Protein AF-A0A1J3I6Q9-F1 (afdb_monomer)

Secondary structure (DSSP, 8-state):
-HHHHHHHHHHHHHHS--SSHHHHHHHHHHHHHTT-TT-HHHHHHHHHHHHHSTT--HHHHHHHHTT-S--

Structure (mmCIF, N/CA/C/O backbone):
data_AF-A0A1J3I6Q9-F1
#
_entry.id   AF-A0A1J3I6Q9-F1
#
loop_
_atom_site.group_PDB
_atom_site.id
_atom_site.type_symbol
_atom_site.label_atom_id
_atom_site.label_alt_id
_atom_site.label_comp_id
_atom_site.label_asym_id
_atom_site.label_entity_id
_atom_site.label_seq_id
_atom_site.pdbx_PDB_ins_code
_atom_site.Cartn_x
_atom_site.Cartn_y
_atom_site.Cartn_z
_atom_site.occupancy
_atom_site.B_iso_or_equiv
_atom_site.auth_seq_id
_atom_site.auth_comp_id
_atom_site.auth_asym_id
_atom_site.auth_atom_id
_atom_site.pdbx_PDB_model_num
ATOM 1 N N . MET A 1 1 ? -11.025 13.056 24.588 1.00 43.19 1 MET A N 1
ATOM 2 C CA . MET A 1 1 ? -9.575 12.818 24.790 1.00 43.19 1 MET A CA 1
ATOM 3 C C . MET A 1 1 ? -8.987 11.723 23.892 1.00 43.19 1 MET A C 1
ATOM 5 O O . MET A 1 1 ? -7.839 11.876 23.512 1.00 43.19 1 MET A O 1
ATOM 9 N N . LEU A 1 2 ? -9.737 10.686 23.479 1.00 49.06 2 LEU A N 1
ATOM 10 C CA . LEU A 1 2 ? -9.220 9.578 22.646 1.00 49.06 2 LEU A CA 1
ATOM 11 C C . LEU A 1 2 ? -8.652 9.986 21.267 1.00 49.06 2 LEU A C 1
ATOM 13 O O . LEU A 1 2 ? -7.603 9.490 20.880 1.00 49.06 2 LEU A O 1
ATOM 17 N N . LYS A 1 3 ? -9.278 10.944 20.567 1.00 48.66 3 LYS A N 1
ATOM 18 C CA . LYS A 1 3 ? -8.919 11.330 19.183 1.00 48.66 3 LYS A CA 1
ATOM 19 C C . LYS A 1 3 ? -7.504 11.922 19.023 1.00 48.66 3 LYS A C 1
ATOM 21 O O . LYS A 1 3 ? -6.922 11.830 17.950 1.00 48.66 3 LYS A O 1
ATOM 26 N N . SER A 1 4 ? -6.954 12.512 20.090 1.00 54.19 4 SER A N 1
ATOM 27 C CA . SER A 1 4 ? -5.615 13.130 20.088 1.00 54.19 4 SER A CA 1
ATOM 28 C C . SER A 1 4 ? -4.491 12.089 20.177 1.00 54.19 4 SER A C 1
ATOM 30 O O . SER A 1 4 ? -3.442 12.222 19.556 1.00 54.19 4 SER A O 1
ATOM 32 N N . SER A 1 5 ? -4.720 11.000 20.914 1.00 55.62 5 SER A N 1
ATOM 33 C CA . SER A 1 5 ? -3.750 9.908 21.038 1.00 55.62 5 SER A CA 1
ATOM 34 C C . SER A 1 5 ? -3.733 9.019 19.791 1.00 55.62 5 SER A C 1
ATOM 36 O O . SER A 1 5 ? -2.663 8.581 19.374 1.00 55.62 5 SER A O 1
ATOM 38 N N . SER A 1 6 ? -4.896 8.803 19.160 1.00 58.84 6 SER A N 1
ATOM 39 C CA . SER A 1 6 ? -5.022 8.068 17.893 1.00 58.84 6 SER A CA 1
ATOM 40 C C . SER A 1 6 ? -4.258 8.755 16.764 1.00 58.84 6 SER A C 1
ATOM 42 O O . SER A 1 6 ? -3.525 8.094 16.038 1.00 58.84 6 SER A O 1
ATOM 44 N N . SER A 1 7 ? -4.365 10.084 16.658 1.00 60.75 7 SER A N 1
ATOM 45 C CA . SER A 1 7 ? -3.687 10.850 15.609 1.00 60.75 7 SER A CA 1
ATOM 46 C C . SER A 1 7 ? -2.170 10.897 15.801 1.00 60.75 7 SER A C 1
ATOM 48 O O . SER A 1 7 ? -1.431 10.835 14.823 1.00 60.75 7 SER A O 1
ATOM 50 N N . LEU A 1 8 ? -1.669 10.959 17.039 1.00 61.59 8 LEU A N 1
ATOM 51 C CA . LEU A 1 8 ? -0.232 10.866 17.330 1.00 61.59 8 LEU A CA 1
ATOM 52 C C . LEU A 1 8 ? 0.340 9.488 16.973 1.00 61.59 8 LEU A C 1
ATOM 54 O O . LEU A 1 8 ? 1.425 9.399 16.398 1.00 61.59 8 LEU A O 1
ATOM 58 N N . PHE A 1 9 ? -0.398 8.422 17.283 1.00 63.59 9 PHE A N 1
ATOM 59 C CA . PHE A 1 9 ? -0.005 7.049 16.972 1.00 63.59 9 PHE A CA 1
ATOM 60 C C . PHE A 1 9 ? -0.081 6.745 15.470 1.00 63.59 9 PHE A C 1
ATOM 62 O O . PHE A 1 9 ? 0.837 6.153 14.908 1.00 63.59 9 PHE A O 1
ATOM 69 N N . ALA A 1 10 ? -1.129 7.219 14.792 1.00 61.19 10 ALA A N 1
ATOM 70 C CA . ALA A 1 10 ? -1.209 7.174 13.339 1.00 61.19 10 ALA A CA 1
ATOM 71 C C . ALA A 1 10 ? -0.009 7.905 12.726 1.00 61.19 10 ALA A C 1
ATOM 73 O O . ALA A 1 10 ? 0.686 7.337 11.893 1.00 61.19 10 ALA A O 1
ATOM 74 N N . ASN A 1 11 ? 0.313 9.117 13.193 1.00 61.47 11 ASN A N 1
ATOM 75 C CA . ASN A 1 11 ? 1.457 9.883 12.694 1.00 61.47 11 ASN A CA 1
ATOM 76 C C . ASN A 1 11 ? 2.808 9.181 12.906 1.00 61.47 11 ASN A C 1
ATOM 78 O O . ASN A 1 11 ? 3.661 9.259 12.021 1.00 61.47 11 ASN A O 1
ATOM 82 N N . SER A 1 12 ? 3.019 8.488 14.030 1.00 65.00 12 SER A N 1
ATOM 83 C CA . SER A 1 12 ? 4.273 7.766 14.284 1.00 65.00 12 SER A CA 1
ATOM 84 C C . SER A 1 12 ? 4.426 6.529 13.394 1.00 65.00 12 SER A C 1
ATOM 86 O O . SER A 1 12 ? 5.508 6.311 12.847 1.00 65.00 12 SER A O 1
ATOM 88 N N . ILE A 1 13 ? 3.345 5.773 13.165 1.00 64.06 13 ILE A N 1
ATOM 89 C CA . ILE A 1 13 ? 3.322 4.664 12.199 1.00 64.06 13 ILE A CA 1
ATOM 90 C C . ILE A 1 13 ? 3.512 5.190 10.775 1.00 64.06 13 ILE A C 1
ATOM 92 O O . ILE A 1 13 ? 4.311 4.654 10.015 1.00 64.06 13 ILE A O 1
ATOM 96 N N . LEU A 1 14 ? 2.838 6.283 10.427 1.00 60.72 14 LEU A N 1
ATOM 97 C CA . LEU A 1 14 ? 2.937 6.925 9.120 1.00 60.72 14 LEU A CA 1
ATOM 98 C C . LEU A 1 14 ? 4.355 7.427 8.818 1.00 60.72 14 LEU A C 1
ATOM 100 O O . LEU A 1 14 ? 4.774 7.420 7.659 1.00 60.72 14 LEU A O 1
ATOM 104 N N . PHE A 1 15 ? 5.109 7.874 9.826 1.00 61.38 15 PHE A N 1
ATOM 105 C CA . PHE A 1 15 ? 6.493 8.325 9.647 1.00 61.38 15 PHE A CA 1
ATOM 106 C C . PHE A 1 15 ? 7.458 7.180 9.302 1.00 61.38 15 PHE A C 1
ATOM 108 O O . PHE A 1 15 ? 8.544 7.432 8.771 1.00 61.38 15 PHE A O 1
ATOM 115 N N . HIS A 1 16 ? 7.069 5.927 9.552 1.00 66.00 16 HIS A N 1
ATOM 116 C CA . HIS A 1 16 ? 7.863 4.770 9.176 1.00 66.00 16 HIS A CA 1
ATOM 117 C C . HIS A 1 16 ? 7.816 4.563 7.654 1.00 66.00 16 HIS A C 1
ATOM 119 O O . HIS A 1 16 ? 6.812 4.143 7.081 1.00 66.00 16 HIS A O 1
ATOM 125 N N . ARG A 1 17 ? 8.931 4.843 6.971 1.00 72.00 17 ARG A N 1
ATOM 126 C CA . ARG A 1 17 ? 9.083 4.523 5.546 1.00 72.00 17 ARG A CA 1
ATOM 127 C C . ARG A 1 17 ? 9.297 3.022 5.381 1.00 72.00 17 ARG A C 1
ATOM 129 O O . ARG A 1 17 ? 10.358 2.515 5.739 1.00 72.00 17 ARG A O 1
ATOM 136 N N . CYS A 1 18 ? 8.311 2.329 4.819 1.00 86.50 18 CYS A N 1
ATOM 137 C CA . CYS A 1 18 ? 8.482 0.945 4.385 1.00 86.50 18 CYS A CA 1
ATOM 138 C C . CYS A 1 18 ? 9.600 0.856 3.337 1.00 86.50 18 CYS A C 1
ATOM 140 O O . CYS A 1 18 ? 9.717 1.717 2.464 1.00 86.50 18 CYS A O 1
ATOM 142 N N . LYS A 1 19 ? 10.419 -0.190 3.422 1.00 89.81 19 LYS A N 1
ATOM 143 C CA . LYS A 1 19 ? 11.482 -0.512 2.455 1.00 89.81 19 LYS A CA 1
ATOM 144 C C . LYS A 1 19 ? 11.109 -1.676 1.539 1.00 89.81 19 LYS A C 1
ATOM 146 O O . LYS A 1 19 ? 11.796 -1.930 0.552 1.00 89.81 19 LYS A O 1
ATOM 151 N N . SER A 1 20 ? 10.024 -2.380 1.860 1.00 94.06 20 SER A N 1
ATOM 152 C CA . SER A 1 20 ? 9.508 -3.520 1.104 1.00 94.06 20 SER A CA 1
ATOM 153 C C . SER A 1 20 ? 7.983 -3.606 1.182 1.00 94.06 20 SER A C 1
ATOM 155 O O . SER A 1 20 ? 7.371 -3.114 2.134 1.00 94.06 20 SER A O 1
ATOM 157 N N . MET A 1 21 ? 7.375 -4.316 0.228 1.00 93.12 21 MET A N 1
ATOM 158 C CA . MET A 1 21 ? 5.950 -4.669 0.285 1.00 93.12 21 MET A CA 1
ATOM 159 C C . MET A 1 21 ? 5.582 -5.483 1.533 1.00 93.12 21 MET A C 1
ATOM 161 O O . MET A 1 21 ? 4.479 -5.348 2.048 1.00 93.12 21 MET A O 1
ATOM 165 N N . SER A 1 22 ? 6.496 -6.302 2.068 1.00 93.94 22 SER A N 1
ATOM 166 C CA . SER A 1 22 ? 6.243 -7.071 3.298 1.00 93.94 22 SER A CA 1
ATOM 167 C C . SER A 1 22 ? 6.039 -6.157 4.508 1.00 93.94 22 SER A C 1
ATOM 169 O O . SER A 1 22 ? 5.110 -6.354 5.292 1.00 93.94 22 SER A O 1
ATOM 171 N N . GLU A 1 23 ? 6.869 -5.119 4.642 1.00 91.69 23 GLU A N 1
ATOM 172 C CA . GLU A 1 23 ? 6.707 -4.103 5.687 1.00 91.69 23 GLU A CA 1
ATOM 173 C C . GLU A 1 23 ? 5.413 -3.307 5.501 1.00 91.69 23 GLU A C 1
ATOM 175 O O . GLU A 1 23 ? 4.680 -3.110 6.471 1.00 91.69 23 GLU A O 1
ATOM 180 N N . LEU A 1 24 ? 5.101 -2.913 4.261 1.00 90.44 24 LEU A N 1
ATOM 181 C CA . LEU A 1 24 ? 3.856 -2.219 3.931 1.00 90.44 24 LEU A CA 1
ATOM 182 C C . LEU A 1 24 ? 2.629 -3.060 4.302 1.00 90.44 24 LEU A C 1
ATOM 184 O O . LEU A 1 24 ? 1.725 -2.561 4.963 1.00 90.44 24 LEU A O 1
ATOM 188 N N . ASN A 1 25 ? 2.615 -4.343 3.943 1.00 90.00 25 ASN A N 1
ATOM 189 C CA . ASN A 1 25 ? 1.500 -5.247 4.223 1.00 90.00 25 ASN A CA 1
ATOM 190 C C . ASN A 1 25 ? 1.291 -5.454 5.728 1.00 90.00 25 ASN A C 1
ATOM 192 O O . ASN A 1 25 ? 0.153 -5.456 6.194 1.00 90.00 25 ASN A O 1
ATOM 196 N N . LYS A 1 26 ? 2.375 -5.585 6.505 1.00 90.56 26 LYS A N 1
ATOM 197 C CA . LYS A 1 26 ? 2.294 -5.676 7.974 1.00 90.56 26 LYS A CA 1
ATOM 198 C C . LYS A 1 26 ? 1.715 -4.400 8.581 1.00 90.56 26 LYS A C 1
ATOM 200 O O . LYS A 1 26 ? 0.840 -4.478 9.439 1.00 90.56 26 LYS A O 1
ATOM 205 N N . MET A 1 27 ? 2.175 -3.238 8.117 1.00 87.12 27 MET A N 1
ATOM 206 C CA . MET A 1 27 ? 1.654 -1.944 8.556 1.00 87.12 27 MET A CA 1
ATOM 207 C C . MET A 1 27 ? 0.176 -1.782 8.189 1.00 87.12 27 MET A C 1
ATOM 209 O O . MET A 1 27 ? -0.626 -1.404 9.038 1.00 87.12 27 MET A O 1
ATOM 213 N N . HIS A 1 28 ? -0.203 -2.129 6.960 1.00 85.81 28 HIS A N 1
ATOM 214 C CA . HIS A 1 28 ? -1.586 -2.073 6.497 1.00 85.81 28 HIS A CA 1
ATOM 215 C C . HIS A 1 28 ? -2.502 -2.964 7.347 1.00 85.81 28 HIS A C 1
ATOM 217 O O . HIS A 1 28 ? -3.539 -2.505 7.818 1.00 85.81 28 HIS A O 1
ATOM 223 N N . ALA A 1 29 ? -2.096 -4.207 7.620 1.00 88.69 29 ALA A N 1
ATOM 224 C CA . ALA A 1 29 ? -2.850 -5.120 8.477 1.00 88.69 29 ALA A CA 1
ATOM 225 C C . ALA A 1 29 ? -3.031 -4.570 9.902 1.00 88.69 29 ALA A C 1
ATOM 227 O O . ALA A 1 29 ? -4.118 -4.680 10.476 1.00 88.69 29 ALA A O 1
ATOM 228 N N . LEU A 1 30 ? -1.994 -3.936 10.462 1.00 86.81 30 LEU A N 1
ATOM 229 C CA . LEU A 1 30 ? -2.074 -3.287 11.770 1.00 86.81 30 LEU A CA 1
ATOM 230 C C . LEU A 1 30 ? -3.075 -2.124 11.755 1.00 86.81 30 LEU A C 1
ATOM 232 O O . LEU A 1 30 ? -3.914 -2.037 12.645 1.00 86.81 30 L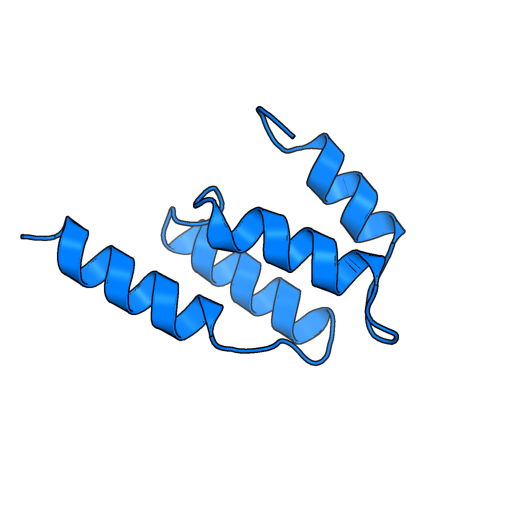EU A O 1
ATOM 236 N N . LEU A 1 31 ? -3.043 -1.268 10.732 1.00 82.31 31 LEU A N 1
ATOM 237 C CA . LEU A 1 31 ? -3.976 -0.145 10.612 1.00 82.31 31 LEU A CA 1
ATOM 238 C C . LEU A 1 31 ? -5.423 -0.604 10.426 1.00 82.31 31 LEU A C 1
ATOM 240 O O . LEU A 1 31 ? -6.306 -0.028 11.052 1.00 82.31 31 LEU A O 1
ATOM 244 N N . ILE A 1 32 ? -5.674 -1.664 9.649 1.00 84.38 32 ILE A N 1
ATOM 245 C CA . ILE A 1 32 ? -7.008 -2.286 9.550 1.00 84.38 32 ILE A CA 1
ATOM 246 C C . ILE A 1 32 ? -7.468 -2.760 10.930 1.00 84.38 32 ILE A C 1
ATOM 248 O O . ILE A 1 32 ? -8.574 -2.443 11.356 1.00 84.38 32 ILE A O 1
ATOM 252 N N . THR A 1 33 ? -6.602 -3.478 11.651 1.00 88.00 33 THR A N 1
ATOM 253 C CA . THR A 1 33 ? -6.907 -4.001 12.995 1.00 88.00 33 THR A CA 1
ATOM 254 C C . THR A 1 33 ? -7.246 -2.880 13.982 1.00 88.00 33 THR A C 1
ATOM 256 O O . THR A 1 33 ? -8.052 -3.072 14.889 1.00 88.00 33 THR A O 1
ATOM 259 N N . LEU A 1 34 ? -6.660 -1.696 13.794 1.00 83.69 34 LEU A N 1
ATOM 260 C CA . LEU A 1 34 ? -6.900 -0.509 14.613 1.00 83.69 34 LEU A CA 1
ATOM 261 C C . LEU A 1 34 ? -8.052 0.377 14.105 1.00 83.69 34 LEU A C 1
ATOM 263 O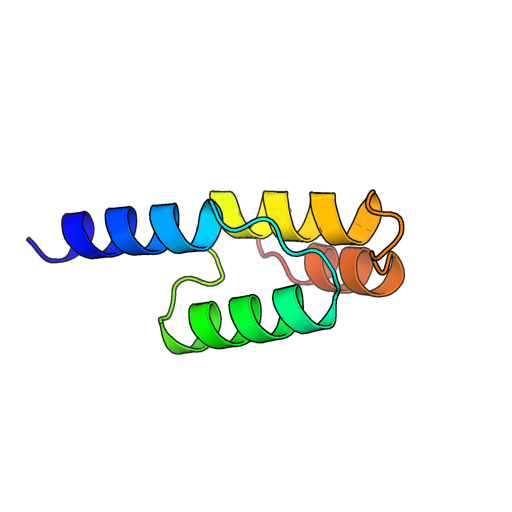 O . LEU A 1 34 ? -8.380 1.360 14.767 1.00 83.69 34 LEU A O 1
ATOM 267 N N . GLY A 1 35 ? -8.658 0.061 12.955 1.00 81.44 35 GLY A N 1
ATOM 268 C CA . GLY A 1 35 ? -9.708 0.875 12.332 1.00 81.44 35 GLY A CA 1
ATOM 269 C C . GLY A 1 35 ? -9.210 2.191 11.718 1.00 81.44 35 GLY A C 1
ATOM 270 O O . GLY A 1 35 ? -9.979 3.140 11.612 1.00 81.44 35 GLY A O 1
ATOM 271 N N . LEU A 1 36 ? -7.931 2.262 11.337 1.00 77.25 36 LEU A N 1
ATOM 272 C CA . LEU A 1 36 ? -7.244 3.465 10.836 1.00 77.25 36 LEU A CA 1
ATOM 273 C C . LEU A 1 36 ? -6.829 3.360 9.356 1.00 77.25 36 LEU A C 1
ATOM 275 O O . LEU A 1 36 ? -6.095 4.208 8.855 1.00 77.25 36 LEU A O 1
ATOM 279 N N . SER A 1 37 ? -7.247 2.311 8.644 1.00 74.81 37 SER A N 1
ATOM 280 C CA . SER A 1 37 ? -6.802 2.036 7.267 1.00 74.81 37 SER A CA 1
ATOM 281 C C . SER A 1 37 ? -7.263 3.063 6.232 1.00 74.81 37 SER A C 1
ATOM 283 O O . SER A 1 37 ? -6.643 3.178 5.182 1.00 74.81 37 SER A O 1
ATOM 285 N N . GLU A 1 38 ? -8.337 3.802 6.509 1.00 69.38 38 GLU A N 1
ATOM 286 C CA . GLU A 1 38 ? -8.872 4.825 5.600 1.00 69.38 38 GLU A CA 1
ATOM 287 C C . GLU A 1 38 ? -8.437 6.248 5.974 1.00 69.38 38 GLU A C 1
ATOM 289 O O . GLU A 1 38 ? -8.861 7.211 5.337 1.00 69.38 38 GLU A O 1
ATOM 294 N N . GLU A 1 39 ? -7.581 6.418 6.991 1.00 72.50 39 GLU A N 1
ATOM 295 C CA . GLU A 1 39 ? -7.074 7.749 7.314 1.00 72.50 39 GLU A CA 1
ATOM 296 C C . GLU A 1 39 ? -6.159 8.271 6.195 1.00 72.50 39 GLU A C 1
ATOM 298 O O . GLU A 1 39 ? -5.221 7.611 5.736 1.00 72.50 39 GLU A O 1
ATOM 303 N N . GLU A 1 40 ? -6.450 9.500 5.773 1.00 64.69 40 GLU A N 1
ATOM 304 C CA . GLU A 1 40 ? -5.962 10.137 4.547 1.00 64.69 40 GLU A CA 1
ATOM 305 C C . GLU A 1 40 ? -4.423 10.123 4.346 1.00 64.69 40 GLU A C 1
ATOM 307 O O . GLU A 1 40 ? -3.974 9.895 3.217 1.00 64.69 40 GLU A O 1
ATOM 312 N N . PRO A 1 41 ? -3.546 10.172 5.377 1.00 74.62 41 PRO A N 1
ATOM 313 C CA . PRO A 1 41 ? -2.114 10.104 5.105 1.00 74.62 41 PRO A CA 1
ATOM 314 C C . PRO A 1 41 ? -1.610 8.692 4.761 1.00 74.62 41 PRO A C 1
ATOM 316 O O . PRO A 1 41 ? -0.456 8.567 4.335 1.00 74.62 41 PRO A O 1
ATOM 319 N N . PHE A 1 42 ? -2.399 7.636 5.001 1.00 80.38 42 PHE A N 1
ATOM 320 C CA . PHE A 1 42 ? -2.003 6.249 4.741 1.00 80.38 42 PHE A CA 1
ATOM 321 C C . PHE A 1 42 ? -2.294 5.830 3.303 1.00 80.38 42 PHE A C 1
ATOM 323 O O . PHE A 1 42 ? -1.434 5.216 2.667 1.00 80.38 42 PHE A O 1
ATOM 330 N N . ALA A 1 43 ? -3.470 6.176 2.773 1.00 83.88 43 ALA A N 1
ATOM 331 C CA . ALA A 1 43 ? -3.854 5.791 1.418 1.00 83.88 43 ALA A CA 1
ATOM 332 C C . ALA A 1 43 ? -2.898 6.390 0.374 1.00 83.88 43 ALA A C 1
ATOM 334 O O . ALA A 1 43 ? -2.320 5.656 -0.430 1.00 83.88 43 ALA A O 1
ATOM 335 N N . SER A 1 44 ? -2.637 7.696 0.468 1.00 86.06 44 SER A N 1
ATOM 336 C CA . SER A 1 44 ? -1.699 8.417 -0.400 1.00 86.06 44 SER A CA 1
ATOM 337 C C . SER A 1 44 ? -0.272 7.852 -0.335 1.00 86.06 44 SER A C 1
ATOM 339 O O . SER A 1 44 ? 0.369 7.641 -1.367 1.00 86.06 44 SER A O 1
ATOM 341 N N . ARG A 1 45 ? 0.230 7.521 0.862 1.00 86.00 45 ARG A N 1
ATOM 342 C CA . ARG A 1 45 ? 1.557 6.899 1.039 1.00 86.00 45 ARG A CA 1
ATOM 343 C C . ARG A 1 45 ? 1.633 5.477 0.509 1.00 86.00 45 ARG A C 1
ATOM 345 O O . ARG A 1 45 ? 2.629 5.130 -0.119 1.00 86.00 45 ARG A O 1
ATOM 352 N N . THR A 1 46 ? 0.606 4.668 0.754 1.00 88.19 46 THR A N 1
ATOM 353 C CA . THR A 1 46 ? 0.520 3.293 0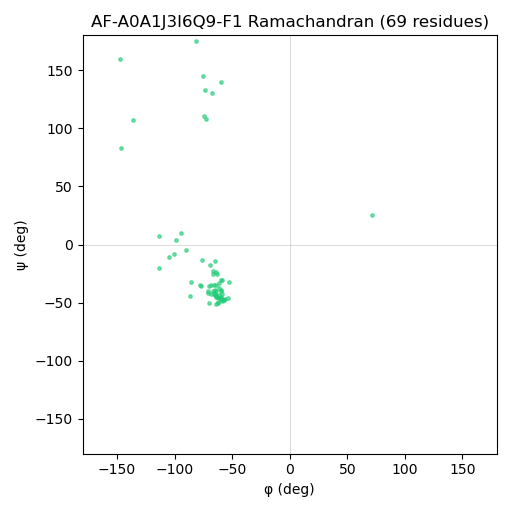.248 1.00 88.19 46 THR A CA 1
ATOM 354 C C . THR A 1 46 ? 0.567 3.294 -1.271 1.00 88.19 46 THR A C 1
ATOM 356 O O . THR A 1 46 ? 1.348 2.540 -1.850 1.00 88.19 46 THR A O 1
ATOM 359 N N . LEU A 1 47 ? -0.184 4.192 -1.912 1.00 90.88 47 LEU A N 1
ATOM 360 C CA . LEU A 1 47 ? -0.146 4.386 -3.360 1.00 90.88 47 LEU A CA 1
ATOM 361 C C . LEU A 1 47 ? 1.231 4.852 -3.832 1.00 90.88 47 LEU A C 1
ATOM 363 O O . LEU A 1 47 ? 1.808 4.226 -4.716 1.00 90.88 47 LEU A O 1
ATOM 367 N N . SER A 1 48 ? 1.788 5.895 -3.212 1.00 91.69 48 SER A N 1
ATOM 368 C CA . SER A 1 48 ? 3.098 6.439 -3.586 1.00 91.69 48 SER A CA 1
ATOM 369 C C . SER A 1 48 ? 4.210 5.392 -3.488 1.00 91.69 48 SER A C 1
ATOM 371 O O . SER A 1 48 ? 4.969 5.214 -4.438 1.00 91.69 48 SER A O 1
ATOM 373 N N . PHE A 1 49 ? 4.286 4.649 -2.380 1.00 92.62 49 PHE A N 1
ATOM 374 C CA . PHE A 1 49 ? 5.280 3.591 -2.215 1.00 92.62 49 PHE A CA 1
ATOM 375 C C . PHE A 1 49 ? 5.065 2.463 -3.225 1.00 92.62 49 PHE A C 1
ATOM 377 O O . PHE A 1 49 ? 6.004 2.090 -3.921 1.00 92.62 49 PHE A O 1
ATOM 384 N N . SER A 1 50 ? 3.842 1.935 -3.322 1.00 93.88 50 SER A N 1
ATOM 385 C CA . SER A 1 50 ? 3.567 0.760 -4.155 1.00 93.88 50 SER A CA 1
ATOM 386 C C . SER A 1 50 ? 3.767 1.056 -5.643 1.00 93.88 50 SER A C 1
ATOM 388 O O . SER A 1 50 ? 4.256 0.195 -6.362 1.00 93.88 50 SER A O 1
ATOM 390 N N . ALA A 1 51 ? 3.446 2.272 -6.099 1.00 95.81 51 ALA A N 1
ATOM 391 C CA . ALA A 1 51 ? 3.556 2.653 -7.505 1.00 95.81 51 ALA A CA 1
ATOM 392 C C . ALA A 1 51 ? 4.951 3.156 -7.920 1.00 95.81 51 ALA A C 1
ATOM 394 O O . ALA A 1 51 ? 5.322 2.986 -9.078 1.00 95.81 51 ALA A O 1
ATOM 395 N N . LEU A 1 52 ? 5.702 3.813 -7.023 1.00 94.69 52 LEU A N 1
ATOM 396 C CA . LEU A 1 52 ? 6.923 4.551 -7.395 1.00 94.69 52 LEU A CA 1
ATOM 397 C C . LEU A 1 52 ? 8.222 3.958 -6.831 1.00 94.69 52 LEU A C 1
ATOM 399 O O . LEU A 1 52 ? 9.303 4.284 -7.320 1.00 94.69 52 LEU A O 1
ATOM 403 N N . SER A 1 53 ? 8.154 3.135 -5.782 1.00 94.12 53 SER A N 1
ATOM 404 C CA . SER A 1 53 ? 9.342 2.514 -5.186 1.00 94.12 53 SER A CA 1
ATOM 405 C C . SER A 1 53 ? 9.866 1.375 -6.059 1.00 94.12 53 SER A C 1
ATOM 407 O O . SER A 1 53 ? 9.086 0.595 -6.597 1.00 94.12 53 SER A O 1
ATOM 409 N N . SER A 1 54 ? 11.188 1.192 -6.115 1.00 94.50 54 SER A N 1
ATOM 410 C CA . SER A 1 54 ? 11.799 0.016 -6.758 1.00 94.50 54 SER A CA 1
ATOM 411 C C . SER A 1 54 ? 11.443 -1.305 -6.067 1.00 94.50 54 SER A C 1
ATOM 413 O O . SER A 1 54 ? 11.477 -2.357 -6.697 1.00 94.50 54 SER A O 1
ATOM 415 N N . SER A 1 55 ? 11.088 -1.248 -4.780 1.00 95.12 55 SER A N 1
ATOM 416 C CA . SER A 1 55 ? 10.572 -2.382 -4.003 1.00 95.12 55 SER A CA 1
ATOM 417 C C . SER A 1 55 ? 9.037 -2.435 -3.974 1.00 95.12 55 SER A C 1
ATOM 419 O O . SER A 1 55 ? 8.479 -3.144 -3.132 1.00 95.12 55 SER A O 1
ATOM 421 N N . GLY A 1 56 ? 8.370 -1.608 -4.784 1.00 93.81 56 GLY A N 1
ATOM 422 C CA . GLY A 1 56 ? 6.917 -1.503 -4.876 1.00 93.81 56 GLY A CA 1
ATOM 423 C C . GLY A 1 56 ? 6.292 -2.586 -5.756 1.00 93.81 56 GLY A C 1
ATOM 424 O O . GLY A 1 56 ? 6.982 -3.383 -6.387 1.00 93.81 56 GLY A O 1
ATOM 425 N N . ASP A 1 57 ? 4.963 -2.597 -5.784 1.00 96.06 57 ASP A N 1
ATOM 426 C CA . ASP A 1 57 ? 4.140 -3.477 -6.610 1.00 96.06 57 ASP A CA 1
ATOM 427 C C . ASP A 1 57 ? 3.015 -2.633 -7.231 1.00 96.06 57 ASP A C 1
ATOM 429 O O . ASP A 1 57 ? 2.088 -2.179 -6.550 1.00 96.06 57 ASP A O 1
ATOM 433 N N . VAL A 1 58 ? 3.130 -2.383 -8.536 1.00 96.31 58 VAL A N 1
ATOM 434 C CA . VAL A 1 58 ? 2.196 -1.534 -9.288 1.00 96.31 58 VAL A CA 1
ATOM 435 C C . VAL A 1 58 ? 0.816 -2.189 -9.401 1.00 96.31 58 VAL A C 1
ATOM 437 O O . VAL A 1 58 ? -0.196 -1.490 -9.312 1.00 96.31 58 VAL A O 1
ATOM 440 N N . ASP A 1 59 ? 0.751 -3.518 -9.519 1.00 96.56 59 ASP A N 1
ATOM 441 C CA . ASP A 1 59 ? -0.519 -4.247 -9.563 1.00 96.56 59 ASP A CA 1
ATOM 442 C C . ASP A 1 59 ? -1.237 -4.138 -8.216 1.00 96.56 59 ASP A C 1
ATOM 444 O O . ASP A 1 59 ? -2.453 -3.922 -8.155 1.00 96.56 59 ASP A O 1
ATOM 448 N N . TYR A 1 60 ? -0.489 -4.219 -7.113 1.00 94.25 60 TYR A N 1
ATOM 449 C CA . TYR A 1 60 ? -1.020 -3.934 -5.785 1.00 94.25 60 TYR A CA 1
ATOM 450 C C . TYR A 1 60 ? -1.530 -2.491 -5.681 1.00 94.25 60 TYR A C 1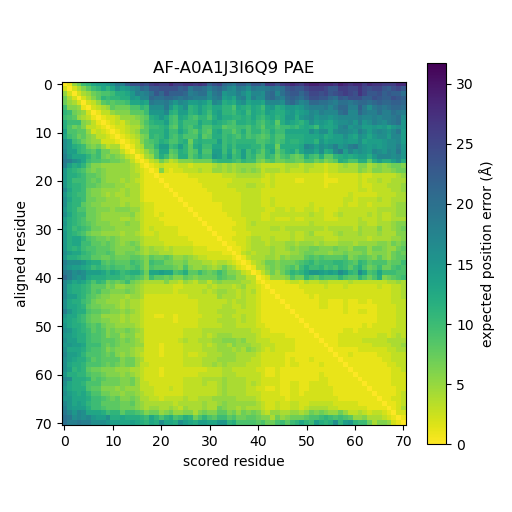
ATOM 452 O O . TYR A 1 60 ? -2.645 -2.282 -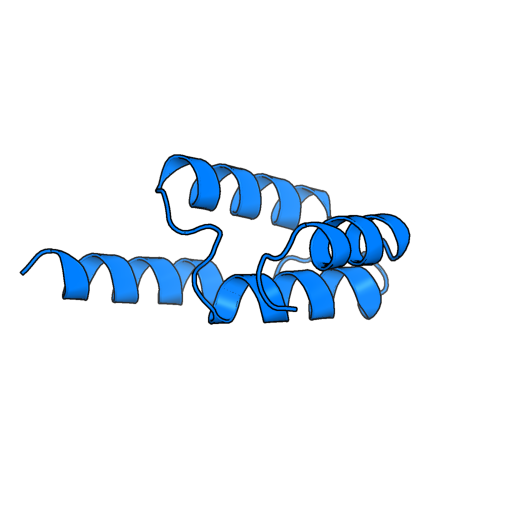5.199 1.00 94.25 60 TYR A O 1
ATOM 460 N N . ALA A 1 61 ? -0.762 -1.503 -6.154 1.00 94.19 61 ALA A N 1
ATOM 461 C CA . ALA A 1 61 ? -1.155 -0.093 -6.126 1.00 94.19 61 ALA A CA 1
ATOM 462 C C . ALA A 1 61 ? -2.493 0.135 -6.846 1.00 94.19 61 ALA A C 1
ATOM 464 O O . ALA A 1 61 ? -3.400 0.758 -6.292 1.00 94.19 61 ALA A O 1
ATOM 465 N N . TYR A 1 62 ? -2.646 -0.438 -8.041 1.00 95.44 62 TYR A N 1
ATOM 466 C CA . TYR A 1 62 ? -3.878 -0.363 -8.822 1.00 95.44 62 TYR A CA 1
ATOM 467 C C . TYR A 1 62 ? -5.067 -1.007 -8.096 1.00 95.44 62 TYR A C 1
ATOM 469 O O . TYR A 1 62 ? -6.147 -0.416 -7.994 1.00 95.44 62 TYR A O 1
ATOM 477 N N . ARG A 1 63 ? -4.871 -2.207 -7.535 1.00 94.00 63 ARG A N 1
ATOM 478 C CA . ARG A 1 63 ? -5.905 -2.913 -6.761 1.00 94.00 63 ARG A CA 1
ATOM 479 C C . ARG A 1 63 ? -6.297 -2.161 -5.495 1.00 94.00 63 ARG A C 1
ATOM 481 O O . ARG A 1 63 ? -7.453 -2.242 -5.090 1.00 94.00 63 ARG A O 1
ATOM 488 N N . TYR A 1 64 ? -5.347 -1.481 -4.859 1.00 90.25 64 TYR A N 1
ATOM 489 C CA . TYR A 1 64 ? -5.589 -0.661 -3.679 1.00 90.25 64 TYR A CA 1
ATOM 490 C C . TYR A 1 64 ? -6.393 0.593 -4.041 1.00 90.25 64 TYR A C 1
ATOM 492 O O . TYR A 1 64 ? -7.444 0.813 -3.448 1.00 90.25 64 TYR A O 1
ATOM 500 N N . LEU A 1 65 ? -5.973 1.339 -5.072 1.00 91.69 65 LEU A N 1
ATOM 501 C CA . LEU A 1 65 ? -6.689 2.514 -5.589 1.00 91.69 65 LEU A CA 1
ATOM 502 C C . LEU A 1 65 ? -8.147 2.189 -5.932 1.00 91.69 65 LEU A C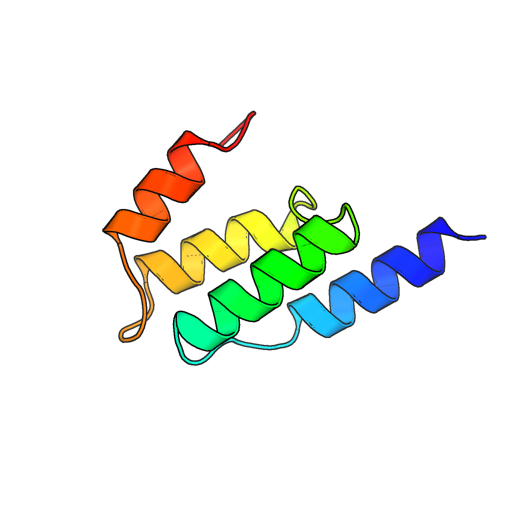 1
ATOM 504 O O . LEU A 1 65 ? -9.057 2.898 -5.523 1.00 91.69 65 LEU A O 1
ATOM 508 N N . SER A 1 66 ? -8.367 1.066 -6.621 1.00 92.31 66 SER A N 1
ATOM 509 C CA . SER A 1 66 ? -9.697 0.617 -7.059 1.00 92.31 66 SER A CA 1
ATOM 510 C C . SER A 1 66 ? -10.651 0.270 -5.909 1.00 92.31 66 SER A C 1
ATOM 512 O O . SER A 1 66 ? -11.843 0.084 -6.140 1.00 92.31 66 SER A O 1
ATOM 514 N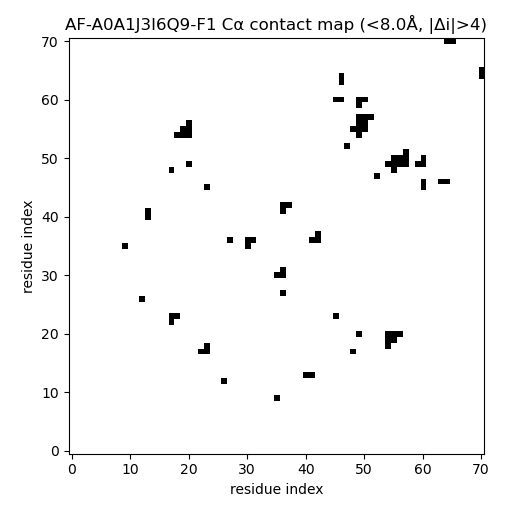 N . LYS A 1 67 ? -10.135 0.121 -4.684 1.00 88.31 67 LYS A N 1
ATOM 515 C CA . LYS A 1 67 ? -10.922 -0.170 -3.479 1.00 88.31 67 LYS A CA 1
ATOM 516 C C . LYS A 1 67 ? -11.178 1.061 -2.613 1.00 88.31 67 LYS A C 1
ATOM 518 O O . LYS A 1 67 ? -11.923 0.944 -1.645 1.00 88.31 67 LYS A O 1
ATOM 523 N N . LEU A 1 68 ? -10.563 2.205 -2.916 1.00 85.38 68 LEU A N 1
ATOM 524 C CA . LEU A 1 68 ? -10.818 3.441 -2.184 1.00 85.38 68 LEU A CA 1
ATOM 525 C C . LEU A 1 68 ? -12.195 3.988 -2.569 1.00 85.38 68 LEU A C 1
ATOM 527 O O . LEU A 1 68 ? -12.533 4.076 -3.746 1.00 85.38 68 LEU A O 1
ATOM 531 N N . SER A 1 69 ? -12.983 4.372 -1.565 1.00 82.19 69 SER A N 1
ATOM 532 C CA . SER A 1 69 ? -14.345 4.890 -1.757 1.00 82.19 69 SER A CA 1
ATOM 533 C C . SER A 1 69 ? -14.384 6.245 -2.481 1.00 82.19 69 SER A C 1
ATOM 535 O O . SER A 1 69 ? -15.386 6.569 -3.111 1.00 82.19 69 SER A O 1
ATOM 537 N N . ASN A 1 70 ? -13.307 7.033 -2.388 1.00 78.50 70 ASN A N 1
ATOM 538 C CA . ASN A 1 70 ? -13.130 8.311 -3.082 1.00 78.50 70 ASN A CA 1
ATOM 539 C C . ASN A 1 70 ? -11.637 8.505 -3.428 1.00 78.50 70 ASN A C 1
ATOM 541 O O . ASN A 1 70 ? -10.912 9.080 -2.614 1.00 78.50 70 ASN A O 1
ATOM 545 N N . PRO A 1 71 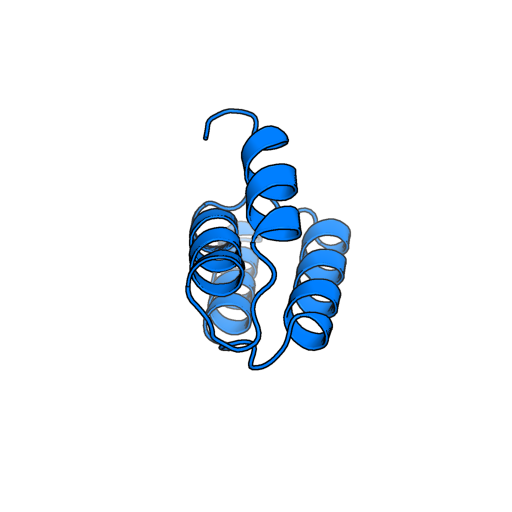? -11.169 7.920 -4.544 1.00 66.12 71 PRO A N 1
ATOM 546 C CA . PRO A 1 71 ? -9.761 7.913 -4.938 1.00 66.12 71 PRO A CA 1
ATOM 547 C C . PRO A 1 71 ? -9.228 9.284 -5.374 1.00 66.12 71 PRO A C 1
ATOM 549 O O . PRO A 1 71 ? -10.021 10.109 -5.884 1.00 66.12 71 PRO A O 1
#

F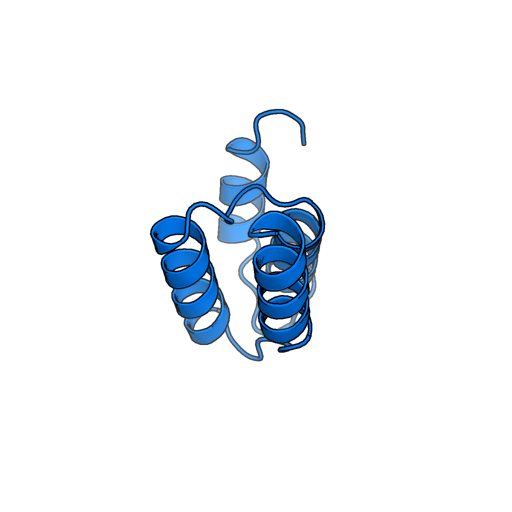oldseek 3Di:
DVVVVVVVVVVVLLPDDDPAVVSLVVSLVVCVVVVNNLPVSSLVSLLCCQCPPPRHPNVVSVVSVVPHPPD

pLDDT: mean 80.73, std 14.25, range [43.19, 96.56]

Solvent-accessible surface area (backbone atoms only — not comparable to full-atom values): 4152 Å² total; per-residue (Å²): 119,67,73,62,57,52,52,53,51,50,51,58,58,66,66,56,78,64,82,37,57,67,52,43,52,54,51,48,54,51,28,50,77,69,74,50,55,82,42,70,78,49,52,59,47,51,39,48,43,20,58,71,40,95,52,37,40,53,70,57,24,51,58,52,51,74,66,46,96,79,114

Mean predicted aligned error: 6.63 Å

Radius of gyration: 12.14 Å; Cα contacts (8 Å, |Δi|>4): 42; chains: 1; bounding box: 26×20×34 Å

Organism: Noccaea caerulescens (NCBI:txid107243)

Sequence (71 aa):
MLKSSSSLFANSILFHRCKSMSELNKMHALLITLGLSEEEPFASRTLSFSALSSSGDVDYAYRYLSKLSNP